Protein AF-A0A7W2AB95-F1 (afdb_monomer_lite)

InterPro domains:
  IPR032066 DNA-packaging protein gp3 [PF16677] (5-102)

pLDDT: mean 87.73, std 13.17, range [38.91, 98.69]

Sequence (133 aa):
MANIGRPRVFQNPGELESGLNDYLQHCEDSGEPKTITGLCLFLGLSSRAALDDYAGRDGFGDAVARCKLAVEHGYELRLHGDGASSGAVFALKNFGWSDRRELDHQSSDGSHRPPAAQVVVTEADIQSILDRL

Secondary structure (DSSP, 8-state):
-----S--S-SSHHHHHHHHHHHHHHHHHH-PPP-HHHHHHHTT-SSHHHHHHHHTSTTTHHHHHHHHHHHHHHHHHHHTSTT-HHHHHHHHHHTT-----------TT-TTSPP-------HHHHHHHHTT-

Organism: NCBI:txid2756129

Structure (mmCIF, N/CA/C/O backbone):
data_AF-A0A7W2AB95-F1
#
_entry.id   AF-A0A7W2AB95-F1
#
loop_
_atom_site.group_PDB
_atom_site.id
_atom_site.type_symbol
_atom_site.label_atom_id
_atom_site.label_alt_id
_atom_site.label_comp_id
_atom_site.label_asym_id
_atom_site.label_entity_id
_atom_site.label_seq_id
_atom_site.pdbx_PDB_ins_code
_atom_site.Cartn_x
_atom_site.Cartn_y
_atom_site.Cartn_z
_atom_site.occupancy
_atom_site.B_iso_or_equiv
_atom_site.auth_seq_id
_atom_site.auth_comp_id
_atom_site.auth_asym_id
_atom_site.auth_atom_id
_atom_site.pdbx_PDB_model_num
ATOM 1 N N . MET A 1 1 ? -9.801 -25.945 25.494 1.00 38.91 1 MET A N 1
ATOM 2 C CA . MET A 1 1 ? -9.885 -24.476 25.643 1.00 38.91 1 MET A CA 1
ATOM 3 C C . MET A 1 1 ? -9.632 -23.872 24.274 1.00 38.91 1 MET A C 1
ATOM 5 O O . MET A 1 1 ? -8.584 -24.144 23.707 1.00 38.91 1 MET A O 1
ATOM 9 N N . ALA A 1 2 ? -10.606 -23.171 23.692 1.00 45.50 2 ALA A N 1
ATOM 10 C CA . ALA A 1 2 ? -10.393 -22.489 22.419 1.00 45.50 2 ALA A CA 1
ATOM 11 C C . ALA A 1 2 ? -9.475 -21.287 22.673 1.00 45.50 2 ALA A C 1
ATOM 13 O O . ALA A 1 2 ? -9.817 -20.427 23.482 1.00 45.50 2 ALA A O 1
ATOM 14 N N . ASN A 1 3 ? -8.313 -21.238 22.018 1.00 42.62 3 ASN A N 1
ATOM 15 C CA . ASN A 1 3 ? -7.517 -20.016 21.953 1.00 42.62 3 ASN A CA 1
ATOM 16 C C . ASN A 1 3 ? -8.319 -19.008 21.132 1.00 42.62 3 ASN A C 1
ATOM 18 O O . ASN A 1 3 ? -8.270 -19.008 19.903 1.00 42.62 3 ASN A O 1
ATOM 22 N N . ILE A 1 4 ? -9.117 -18.192 21.816 1.00 54.56 4 ILE A N 1
ATOM 23 C CA . ILE A 1 4 ? -9.813 -17.068 21.204 1.00 54.56 4 ILE A CA 1
ATOM 24 C C . ILE A 1 4 ? -8.716 -16.049 20.894 1.00 54.56 4 ILE A C 1
ATOM 26 O O . ILE A 1 4 ? -8.279 -15.301 21.765 1.00 54.56 4 ILE A O 1
ATOM 30 N N . GLY A 1 5 ? -8.192 -16.111 19.667 1.00 61.75 5 GLY A N 1
ATOM 31 C CA . GLY A 1 5 ? -7.257 -15.117 19.149 1.00 61.75 5 GLY A CA 1
ATOM 32 C C . GLY A 1 5 ? -7.851 -13.708 19.225 1.00 61.75 5 GLY A C 1
ATOM 33 O O . GLY A 1 5 ? -9.054 -13.547 19.449 1.00 61.75 5 GLY A O 1
ATOM 34 N N . ARG A 1 6 ? -7.003 -12.683 19.042 1.00 63.41 6 ARG A N 1
ATOM 35 C CA . ARG A 1 6 ? -7.416 -11.269 19.069 1.00 63.41 6 ARG A CA 1
ATOM 36 C C . ARG A 1 6 ? -8.726 -11.092 18.279 1.00 63.41 6 ARG A C 1
ATOM 38 O O . ARG A 1 6 ? -8.776 -11.523 17.121 1.00 63.41 6 ARG A O 1
ATOM 45 N N . PRO A 1 7 ? -9.765 -10.478 18.876 1.00 70.94 7 PRO A N 1
ATOM 46 C CA . PRO A 1 7 ? -11.008 -10.193 18.177 1.00 70.94 7 PRO A CA 1
ATOM 47 C C . PRO A 1 7 ? -10.741 -9.464 16.862 1.00 70.94 7 PRO A C 1
ATOM 49 O O . PRO A 1 7 ? -9.841 -8.628 16.763 1.00 70.94 7 PRO A O 1
ATOM 52 N N . ARG A 1 8 ? -11.507 -9.833 15.839 1.00 80.12 8 ARG A N 1
ATOM 53 C CA . ARG A 1 8 ? -11.329 -9.321 14.482 1.00 80.12 8 ARG A CA 1
ATOM 54 C C . ARG A 1 8 ? -11.761 -7.866 14.418 1.00 80.12 8 ARG A C 1
ATOM 56 O O . ARG A 1 8 ? -12.762 -7.505 15.027 1.00 80.12 8 ARG A O 1
ATOM 63 N N . VAL A 1 9 ? -11.002 -7.076 13.667 1.00 88.31 9 VAL A N 1
ATOM 64 C CA . VAL A 1 9 ? -11.281 -5.649 13.491 1.00 88.31 9 VAL A CA 1
ATOM 65 C C . VAL A 1 9 ? -12.445 -5.447 12.520 1.00 88.31 9 VAL A C 1
ATOM 67 O O . VAL A 1 9 ? -13.363 -4.709 12.848 1.00 88.31 9 VAL A O 1
ATOM 70 N N . PHE A 1 10 ? -12.449 -6.159 11.386 1.00 94.62 10 PHE A N 1
ATOM 71 C CA . PHE A 1 10 ? -13.474 -6.029 10.344 1.00 94.62 10 PHE A CA 1
ATOM 72 C C . PHE A 1 10 ? -14.337 -7.290 10.254 1.00 94.62 10 PHE A C 1
ATOM 74 O O . PHE A 1 10 ? -13.814 -8.412 10.228 1.00 94.62 10 PHE A O 1
ATOM 81 N N . GLN A 1 11 ? -15.653 -7.108 10.194 1.00 93.81 11 GLN A N 1
ATOM 82 C CA . GLN A 1 11 ? -16.645 -8.179 10.076 1.00 93.81 11 GLN A CA 1
ATOM 83 C C . GLN A 1 11 ? -17.032 -8.461 8.626 1.00 93.81 11 GLN A C 1
ATOM 85 O O . GLN A 1 11 ? -17.372 -9.595 8.293 1.00 93.81 11 GLN A O 1
ATOM 90 N N . ASN A 1 12 ? -16.963 -7.452 7.757 1.00 95.88 12 ASN A N 1
ATOM 91 C CA . ASN A 1 12 ? -17.296 -7.572 6.340 1.00 95.88 12 ASN A CA 1
ATOM 92 C C . ASN A 1 12 ? -16.356 -6.716 5.460 1.00 95.88 12 ASN A C 1
ATOM 94 O O . ASN A 1 12 ? -15.687 -5.820 5.981 1.00 95.88 12 ASN A O 1
ATOM 98 N N . PRO A 1 13 ? -16.294 -6.977 4.140 1.00 96.81 13 PRO A N 1
ATOM 99 C CA . PRO A 1 13 ? -15.422 -6.238 3.223 1.00 96.81 13 PRO A CA 1
ATOM 100 C C . PRO A 1 13 ? -15.713 -4.733 3.177 1.00 96.81 13 PRO A C 1
ATOM 102 O O . PRO A 1 13 ? -14.785 -3.936 3.077 1.00 96.81 13 PRO A O 1
ATOM 105 N N . GLY A 1 14 ? -16.983 -4.340 3.325 1.00 97.12 14 GLY A N 1
ATOM 106 C CA . GLY A 1 14 ? -17.398 -2.938 3.326 1.00 97.12 14 GLY A CA 1
ATOM 107 C C . GLY A 1 14 ? -16.799 -2.138 4.484 1.00 97.12 14 GLY A C 1
ATOM 108 O O . GLY A 1 14 ? -16.408 -0.994 4.293 1.00 97.12 14 GLY A O 1
ATOM 109 N N . GLU A 1 15 ? -16.645 -2.737 5.667 1.00 97.38 15 GLU A N 1
ATOM 110 C CA . GLU A 1 15 ? -15.964 -2.078 6.791 1.00 97.38 15 GLU A CA 1
ATOM 111 C C . GLU A 1 15 ? -14.475 -1.834 6.507 1.00 97.38 15 GLU A C 1
ATOM 113 O O . GLU A 1 15 ? -13.949 -0.778 6.856 1.00 97.38 15 GLU A O 1
ATOM 118 N N . LEU A 1 16 ? -13.799 -2.786 5.852 1.00 97.62 16 LEU A N 1
ATOM 119 C CA . LEU A 1 16 ? -12.399 -2.620 5.453 1.00 97.62 16 LEU A CA 1
ATOM 120 C C . LEU A 1 16 ? -12.253 -1.519 4.392 1.00 97.62 16 LEU A C 1
ATOM 122 O O . LEU A 1 16 ? -11.327 -0.715 4.467 1.00 97.62 16 LEU A O 1
ATOM 126 N N . GLU A 1 17 ? -13.171 -1.459 3.428 1.00 97.75 17 GLU A N 1
ATOM 127 C CA . GLU A 1 17 ? -13.188 -0.417 2.396 1.00 97.75 17 GLU A CA 1
ATOM 128 C C . GLU A 1 17 ? -13.483 0.972 2.958 1.00 97.75 17 GLU A C 1
ATOM 130 O O . GLU A 1 17 ? -12.818 1.932 2.578 1.00 97.75 17 GLU A O 1
ATOM 135 N N . SER A 1 18 ? -14.423 1.089 3.898 1.00 98.19 18 SER A N 1
ATOM 136 C CA . SER A 1 18 ? -14.654 2.346 4.613 1.00 98.19 18 SER A CA 1
ATOM 137 C C . SER A 1 18 ? -13.395 2.793 5.355 1.00 98.19 18 SER A C 1
ATOM 139 O O . SER A 1 18 ? -12.979 3.936 5.206 1.00 98.19 18 SER A O 1
ATOM 141 N N . GLY A 1 19 ? -12.719 1.877 6.058 1.00 98.25 19 GLY A N 1
ATOM 142 C CA . GLY A 1 19 ? -11.454 2.187 6.728 1.00 98.25 19 GLY A CA 1
ATOM 143 C C . GLY A 1 19 ? -10.333 2.597 5.764 1.00 98.25 19 GLY A C 1
ATOM 144 O O . GLY A 1 19 ? -9.519 3.458 6.098 1.00 98.25 19 GLY A O 1
ATOM 145 N N . LEU A 1 20 ? -10.287 2.015 4.559 1.00 98.50 20 LEU A N 1
ATOM 146 C CA . LEU A 1 20 ? -9.384 2.465 3.499 1.00 98.50 20 LEU A CA 1
ATOM 147 C C . LEU A 1 20 ? -9.699 3.908 3.089 1.00 98.50 20 LEU A C 1
ATOM 149 O O . LEU A 1 20 ? -8.782 4.719 3.020 1.00 98.50 20 LEU A O 1
ATOM 153 N N . ASN A 1 21 ? -10.967 4.234 2.835 1.00 98.56 21 ASN A N 1
ATOM 154 C CA . ASN A 1 21 ? -11.371 5.584 2.435 1.00 98.56 21 ASN A CA 1
ATOM 155 C C . ASN A 1 21 ? -11.025 6.622 3.511 1.00 98.56 21 ASN A C 1
ATOM 157 O O . ASN A 1 21 ? -10.459 7.664 3.186 1.00 98.56 21 ASN A O 1
ATOM 161 N N . ASP A 1 22 ? -11.270 6.300 4.783 1.00 98.69 22 ASP A N 1
ATOM 162 C CA . ASP A 1 22 ? -10.909 7.156 5.916 1.00 98.69 22 ASP A CA 1
ATOM 163 C C . ASP A 1 22 ? -9.390 7.401 5.978 1.00 98.69 22 ASP A C 1
ATOM 165 O O . ASP A 1 22 ? -8.943 8.532 6.180 1.00 98.69 22 ASP A O 1
ATOM 169 N N . TYR A 1 23 ? -8.578 6.362 5.747 1.00 98.69 23 TYR A N 1
ATOM 170 C CA . TYR A 1 23 ? -7.120 6.496 5.682 1.00 98.69 23 TYR A CA 1
ATOM 171 C C . TYR A 1 23 ? -6.666 7.364 4.502 1.00 98.69 23 TYR A C 1
ATOM 173 O O . TYR A 1 23 ? -5.765 8.191 4.647 1.00 98.69 23 TYR A O 1
ATOM 181 N N . LEU A 1 24 ? -7.271 7.185 3.325 1.00 98.44 24 LEU A N 1
ATOM 182 C CA . LEU A 1 24 ? -6.929 7.971 2.141 1.00 98.44 24 LEU A CA 1
ATOM 183 C C . LEU A 1 24 ? -7.246 9.451 2.352 1.00 98.44 24 LEU A C 1
ATOM 185 O O . LEU A 1 24 ? -6.378 10.279 2.073 1.00 98.44 24 LEU A O 1
ATOM 189 N N . GLN A 1 25 ? -8.419 9.760 2.912 1.00 98.56 25 GLN A N 1
ATOM 190 C CA . GLN A 1 25 ? -8.791 11.124 3.279 1.00 98.56 25 GLN A CA 1
ATOM 191 C C . GLN A 1 25 ? -7.806 11.703 4.300 1.00 98.56 25 GLN A C 1
ATOM 193 O O . GLN A 1 25 ? -7.305 12.808 4.121 1.00 98.56 25 GLN A O 1
ATOM 198 N N . HIS A 1 26 ? -7.437 10.929 5.325 1.00 98.38 26 HIS A N 1
ATOM 199 C CA . HIS A 1 26 ? -6.446 11.356 6.310 1.00 98.38 26 HIS A CA 1
ATOM 200 C C . HIS A 1 26 ? -5.087 11.703 5.678 1.00 98.38 26 HIS A C 1
ATOM 202 O O . HIS A 1 26 ? -4.488 12.722 6.023 1.00 98.38 26 HIS A O 1
ATOM 208 N N . CYS A 1 27 ? -4.588 10.886 4.745 1.00 98.19 27 CYS A N 1
ATOM 209 C CA . CYS A 1 27 ? -3.358 11.184 4.007 1.00 98.19 27 CYS A CA 1
ATOM 210 C C . CYS A 1 27 ? -3.481 12.435 3.126 1.00 98.19 27 CYS A C 1
ATOM 212 O O . CYS A 1 27 ? -2.509 13.170 2.980 1.00 98.19 27 CYS A O 1
ATOM 214 N N . GLU A 1 28 ? -4.643 12.674 2.517 1.00 97.19 28 GLU A N 1
ATOM 215 C CA . GLU A 1 28 ? -4.890 13.889 1.732 1.00 97.19 28 GLU A CA 1
ATOM 216 C C . GLU A 1 28 ? -4.894 15.140 2.612 1.00 97.19 28 GLU A C 1
ATOM 218 O O . GLU A 1 28 ? -4.204 16.106 2.294 1.00 97.19 28 GLU A O 1
ATOM 223 N N . ASP A 1 29 ? -5.581 15.088 3.752 1.00 98.19 29 ASP A N 1
ATOM 224 C CA . ASP A 1 29 ? -5.701 16.214 4.681 1.00 98.19 29 ASP A CA 1
ATOM 225 C C . ASP A 1 29 ? -4.364 16.555 5.360 1.00 98.19 29 ASP A C 1
ATOM 227 O O . ASP A 1 29 ? -4.045 17.723 5.586 1.00 98.19 29 ASP A O 1
ATOM 231 N N . SER A 1 30 ? -3.570 15.535 5.699 1.00 97.44 30 SER A N 1
ATOM 232 C CA . SER A 1 30 ? -2.278 15.695 6.385 1.00 97.44 30 SER A CA 1
ATOM 233 C C . SER A 1 30 ? -1.098 15.934 5.439 1.00 97.44 30 SER A C 1
ATOM 235 O O . SER A 1 30 ? -0.048 16.411 5.872 1.00 97.44 30 SER A O 1
ATOM 237 N N . GLY A 1 31 ? -1.237 15.575 4.160 1.00 95.69 31 GLY A N 1
ATOM 238 C CA . GLY A 1 31 ? -0.125 15.495 3.214 1.00 95.69 31 GLY A CA 1
ATOM 239 C C . GLY A 1 31 ? 0.815 14.306 3.457 1.00 95.69 31 GLY A C 1
ATOM 240 O O . GLY A 1 31 ? 1.886 14.237 2.846 1.00 95.69 31 GLY A O 1
ATOM 241 N N . GLU A 1 32 ? 0.455 13.367 4.339 1.00 95.12 32 GLU A N 1
ATOM 242 C CA . GLU A 1 32 ? 1.263 12.177 4.582 1.00 95.12 32 GLU A CA 1
ATOM 243 C C . GLU A 1 32 ? 1.271 11.225 3.372 1.00 95.12 32 GLU A C 1
ATOM 245 O O . GLU A 1 32 ? 0.259 11.030 2.689 1.00 95.12 32 GLU A O 1
ATOM 250 N N . PRO A 1 33 ? 2.412 10.570 3.087 1.00 94.06 33 PRO A N 1
ATOM 251 C CA . PRO A 1 33 ? 2.477 9.580 2.028 1.00 94.06 33 PRO A CA 1
ATOM 252 C C . PRO A 1 33 ? 1.663 8.332 2.387 1.00 94.06 33 PRO A C 1
ATOM 254 O O . PRO A 1 33 ? 1.758 7.781 3.484 1.00 94.06 33 PRO A O 1
ATOM 257 N N . LYS A 1 34 ? 0.935 7.821 1.396 1.00 96.88 34 LYS A N 1
ATOM 258 C CA . LYS A 1 34 ? 0.200 6.557 1.486 1.00 96.88 34 LYS A CA 1
ATOM 259 C C . LYS A 1 34 ? 1.204 5.404 1.590 1.00 96.88 34 LYS A C 1
ATOM 261 O O . LYS A 1 34 ? 2.039 5.231 0.704 1.00 96.88 34 LYS A O 1
ATOM 266 N N . THR A 1 35 ? 1.150 4.617 2.664 1.00 97.19 35 THR A N 1
ATOM 267 C CA . THR A 1 35 ? 2.030 3.451 2.873 1.00 97.19 35 THR A CA 1
ATOM 268 C C . THR A 1 35 ? 1.243 2.274 3.447 1.00 97.19 35 THR A C 1
ATOM 270 O O . THR A 1 35 ? 0.284 2.471 4.188 1.00 97.19 35 THR A O 1
ATOM 273 N N . ILE A 1 36 ? 1.657 1.030 3.167 1.00 97.62 36 ILE A N 1
ATOM 274 C CA . ILE A 1 36 ? 0.957 -0.158 3.699 1.00 97.62 36 ILE A CA 1
ATOM 275 C C . ILE A 1 36 ? 1.021 -0.182 5.223 1.00 97.62 36 ILE A C 1
ATOM 277 O O . ILE A 1 36 ? 0.041 -0.519 5.879 1.00 97.62 36 ILE A O 1
ATOM 281 N N . THR A 1 37 ? 2.173 0.168 5.797 1.00 97.69 37 THR A N 1
ATOM 282 C CA . THR A 1 37 ? 2.333 0.209 7.252 1.00 97.69 37 THR A CA 1
ATOM 283 C C . THR A 1 37 ? 1.452 1.295 7.865 1.00 97.69 37 THR A C 1
ATOM 285 O O . THR A 1 37 ? 0.789 1.015 8.856 1.00 97.69 37 THR A O 1
ATOM 288 N N . GLY A 1 38 ? 1.390 2.486 7.256 1.00 98.12 38 GLY A N 1
ATOM 289 C CA . GLY A 1 38 ? 0.494 3.563 7.683 1.00 98.12 38 GLY A CA 1
ATOM 290 C C . GLY A 1 38 ? -0.971 3.131 7.664 1.00 98.12 38 GLY A C 1
ATOM 291 O O . GLY A 1 38 ? -1.644 3.248 8.683 1.00 98.12 38 GLY A O 1
ATOM 292 N N . LEU A 1 39 ? -1.422 2.515 6.565 1.00 98.44 39 LEU A N 1
ATOM 293 C CA . LEU A 1 39 ? -2.765 1.942 6.465 1.00 98.44 39 LEU A CA 1
ATOM 294 C C . LEU A 1 39 ? -3.020 0.907 7.570 1.00 98.44 39 LEU A C 1
ATOM 296 O O . LEU A 1 39 ? -4.019 0.987 8.273 1.00 98.44 39 LEU A O 1
ATOM 300 N N . CYS A 1 40 ? -2.113 -0.055 7.769 1.00 98.12 40 CYS A N 1
ATOM 301 C CA . CYS A 1 40 ? -2.284 -1.086 8.797 1.00 98.12 40 CYS A CA 1
ATOM 302 C C . CYS A 1 40 ? -2.412 -0.480 10.201 1.00 98.12 40 CYS A C 1
ATOM 304 O O . CYS A 1 40 ? -3.272 -0.908 10.968 1.00 98.12 40 CYS A O 1
ATOM 306 N N . LEU A 1 41 ? -1.580 0.512 10.529 1.00 98.00 41 LEU A N 1
ATOM 307 C CA . LEU A 1 41 ? -1.626 1.202 11.818 1.00 98.00 41 LEU A CA 1
ATOM 308 C C . LEU A 1 41 ? -2.929 1.986 11.990 1.00 98.00 41 LEU A C 1
ATOM 310 O O . LEU A 1 41 ? -3.556 1.877 13.042 1.00 98.00 41 LEU A O 1
ATOM 314 N N . PHE A 1 42 ? -3.364 2.709 10.954 1.00 98.06 42 PHE A N 1
ATOM 315 C CA . PHE A 1 42 ? -4.621 3.458 10.951 1.00 98.0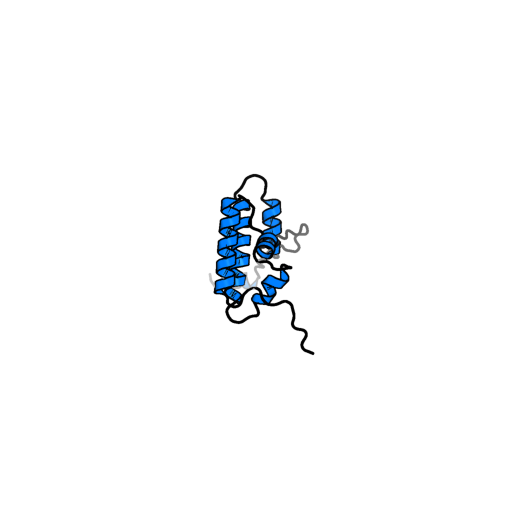6 42 PHE A CA 1
ATOM 316 C C . PHE A 1 42 ? -5.830 2.540 11.176 1.00 98.06 42 PHE A C 1
ATOM 318 O O . PHE A 1 42 ? -6.696 2.822 11.998 1.00 98.06 42 PHE A O 1
ATOM 325 N N . LEU A 1 43 ? -5.833 1.377 10.521 1.00 96.88 43 LEU A N 1
ATOM 326 C CA . LEU A 1 43 ? -6.846 0.334 10.676 1.00 96.88 43 LEU A CA 1
ATOM 327 C C . LEU A 1 43 ? -6.744 -0.444 12.008 1.00 96.88 43 LEU A C 1
ATOM 329 O O . LEU A 1 43 ? -7.527 -1.362 12.242 1.00 96.88 43 LEU A O 1
ATOM 333 N N . GLY A 1 44 ? -5.768 -0.156 12.876 1.00 96.12 44 GLY A N 1
ATOM 334 C CA . GLY A 1 44 ? -5.571 -0.863 14.151 1.00 96.12 44 GLY A CA 1
ATOM 335 C C . GLY A 1 44 ? -5.018 -2.294 14.022 1.00 96.12 44 GLY A C 1
ATOM 336 O O . GLY A 1 44 ? -5.079 -3.093 14.973 1.00 96.12 44 GLY A O 1
ATOM 337 N N . LEU A 1 45 ? -4.469 -2.641 12.857 1.00 95.69 45 LEU A N 1
ATOM 338 C CA . LEU A 1 45 ? -3.787 -3.905 12.591 1.00 95.69 45 LEU A CA 1
ATOM 339 C C . LEU A 1 45 ? -2.357 -3.872 13.150 1.00 95.69 45 LEU A C 1
ATOM 341 O O . LEU A 1 45 ? -1.713 -2.832 13.234 1.00 95.69 45 LEU A O 1
ATOM 345 N N . SER A 1 46 ? -1.840 -5.037 13.545 1.00 94.00 46 SER A N 1
ATOM 346 C CA . SER A 1 46 ? -0.519 -5.155 14.183 1.00 94.00 46 SER A CA 1
ATOM 347 C C . SER A 1 46 ? 0.617 -5.501 13.215 1.00 94.00 46 SER A C 1
ATOM 349 O O . SER A 1 46 ? 1.776 -5.537 13.621 1.00 94.00 46 SER A O 1
ATOM 351 N N . SER A 1 47 ? 0.311 -5.823 11.957 1.00 95.62 47 SER A N 1
ATOM 352 C CA . SER A 1 47 ? 1.302 -6.182 10.939 1.00 95.62 47 SER A CA 1
ATOM 353 C C . SER A 1 47 ? 0.700 -6.102 9.534 1.00 95.62 47 SER A C 1
ATOM 355 O O . SER A 1 47 ? -0.518 -6.108 9.374 1.00 95.62 47 SER A O 1
ATOM 357 N N . ARG A 1 48 ? 1.559 -6.100 8.507 1.00 95.56 48 ARG A N 1
ATOM 358 C CA . ARG A 1 48 ? 1.131 -6.228 7.100 1.00 95.56 48 ARG A CA 1
ATOM 359 C C . ARG A 1 48 ? 0.476 -7.584 6.823 1.00 95.56 48 ARG A C 1
ATOM 361 O O . ARG A 1 48 ? -0.531 -7.643 6.133 1.00 95.56 48 ARG A O 1
ATOM 368 N N . ALA A 1 49 ? 0.993 -8.645 7.447 1.00 95.94 49 ALA A N 1
ATOM 369 C CA . ALA A 1 49 ? 0.413 -9.983 7.356 1.00 95.94 49 ALA A CA 1
ATOM 370 C C . ALA A 1 49 ? -1.031 -10.022 7.883 1.00 95.94 49 ALA A C 1
ATOM 372 O O . ALA A 1 49 ? -1.869 -10.698 7.307 1.00 95.94 49 ALA A O 1
ATOM 373 N N . ALA A 1 50 ? -1.359 -9.229 8.912 1.00 95.06 50 ALA A N 1
ATOM 374 C CA . ALA A 1 50 ? -2.728 -9.152 9.419 1.00 95.06 50 ALA A CA 1
ATOM 375 C C . ALA A 1 50 ? -3.721 -8.572 8.393 1.00 95.06 50 ALA A C 1
ATOM 377 O O . ALA A 1 50 ? -4.905 -8.885 8.475 1.00 95.06 50 ALA A O 1
ATOM 378 N N . LEU A 1 51 ? -3.265 -7.743 7.444 1.00 96.50 51 LEU A N 1
ATOM 379 C CA . LEU A 1 51 ? -4.073 -7.310 6.298 1.00 96.50 51 LEU A CA 1
ATOM 380 C C . LEU A 1 51 ? -4.203 -8.445 5.268 1.00 96.50 51 LEU A C 1
ATOM 382 O O . LEU A 1 51 ? -5.301 -8.709 4.784 1.00 96.50 51 LEU A O 1
ATOM 386 N N . ASP A 1 52 ? -3.107 -9.150 4.979 1.00 95.94 52 ASP A N 1
ATOM 387 C CA . ASP A 1 52 ? -3.086 -10.288 4.047 1.00 95.94 52 ASP A CA 1
ATOM 388 C C . ASP A 1 52 ? -3.996 -11.442 4.500 1.00 95.94 52 ASP A C 1
ATOM 390 O O . ASP A 1 52 ? -4.673 -12.057 3.677 1.00 95.94 52 ASP A O 1
ATOM 394 N N . ASP A 1 53 ? -4.096 -11.681 5.809 1.00 95.44 53 ASP A N 1
ATOM 395 C CA . ASP A 1 53 ? -4.962 -12.701 6.412 1.00 95.44 53 ASP A CA 1
ATOM 396 C C . ASP A 1 53 ? -6.460 -12.481 6.127 1.00 95.44 53 ASP A C 1
ATOM 398 O O . ASP A 1 53 ? -7.266 -13.412 6.261 1.00 95.44 53 ASP A O 1
ATOM 402 N N . TYR A 1 54 ? -6.869 -11.260 5.752 1.00 95.69 54 TYR A N 1
ATOM 403 C CA . TYR A 1 54 ? -8.232 -11.010 5.287 1.00 95.69 54 TYR A CA 1
ATOM 404 C C . TYR A 1 54 ? -8.446 -11.505 3.856 1.00 95.69 54 TYR A C 1
ATOM 406 O O . TYR A 1 54 ? -9.540 -11.966 3.562 1.00 95.69 54 TYR A O 1
ATOM 414 N N . ALA A 1 55 ? -7.433 -11.505 2.984 1.00 94.81 55 ALA A N 1
ATOM 415 C CA . ALA A 1 55 ? -7.605 -11.869 1.574 1.00 94.81 55 ALA A CA 1
ATOM 416 C C . ALA A 1 55 ? -8.056 -13.327 1.379 1.00 94.81 55 ALA A C 1
ATOM 418 O O . ALA A 1 55 ? -8.770 -13.630 0.429 1.00 94.81 55 ALA A O 1
ATOM 419 N N . GLY A 1 56 ? -7.683 -14.225 2.297 1.00 91.12 56 GLY A N 1
ATOM 420 C CA . GLY A 1 56 ? -8.114 -15.628 2.290 1.00 91.12 56 GLY A CA 1
ATOM 421 C C . GLY A 1 56 ? -9.555 -15.858 2.760 1.00 91.12 56 GLY A C 1
ATOM 422 O O . GLY A 1 56 ? -9.954 -17.005 2.954 1.00 91.12 56 GLY A O 1
ATOM 423 N N . ARG A 1 57 ? -10.326 -14.795 3.011 1.00 91.56 57 ARG A N 1
ATOM 424 C CA . ARG A 1 57 ? -11.688 -14.870 3.545 1.00 91.56 57 ARG A CA 1
ATOM 425 C C . ARG A 1 57 ? -12.704 -14.487 2.495 1.00 91.56 57 ARG A C 1
ATOM 427 O O . ARG A 1 57 ? -12.449 -13.648 1.634 1.00 91.56 57 ARG A O 1
ATOM 434 N N . ASP A 1 58 ? -13.880 -15.080 2.631 1.00 90.81 58 ASP A N 1
ATOM 435 C CA . ASP A 1 58 ? -14.958 -14.887 1.677 1.00 90.81 58 ASP A CA 1
ATOM 436 C C . ASP A 1 58 ? -15.348 -13.404 1.566 1.00 90.81 58 ASP A C 1
ATOM 438 O O . ASP A 1 58 ? -15.532 -12.714 2.571 1.00 90.81 58 ASP A O 1
ATOM 442 N N . GLY A 1 59 ? -15.378 -12.902 0.332 1.00 90.62 59 GLY A N 1
ATOM 443 C CA . GLY A 1 59 ? -15.641 -11.500 -0.002 1.00 90.62 59 GLY A CA 1
ATOM 444 C C . GLY A 1 59 ? -14.506 -10.494 0.256 1.00 90.62 59 GLY A C 1
ATOM 445 O O . GLY A 1 59 ? -14.589 -9.374 -0.238 1.00 90.62 59 GLY A O 1
ATOM 446 N N . PHE A 1 60 ? -13.440 -10.836 0.988 1.00 97.31 60 PHE A N 1
ATOM 447 C CA . PHE A 1 60 ? -12.394 -9.865 1.364 1.00 97.31 60 PHE A CA 1
ATOM 448 C C . PHE A 1 60 ? -11.244 -9.738 0.357 1.00 97.31 60 PHE A C 1
ATOM 450 O O . PHE A 1 60 ? -10.503 -8.756 0.423 1.00 97.31 60 PHE A O 1
ATOM 457 N N . GLY A 1 61 ? -11.075 -10.698 -0.559 1.00 97.69 61 GLY A N 1
ATOM 458 C CA . GLY A 1 61 ? -9.973 -10.705 -1.531 1.00 97.69 61 GLY A CA 1
ATOM 459 C C . GLY A 1 61 ? -9.846 -9.385 -2.298 1.00 97.69 61 GLY A C 1
ATOM 460 O O . GLY A 1 61 ? -8.785 -8.759 -2.288 1.00 97.69 61 GLY A O 1
ATOM 461 N N . ASP A 1 62 ? -10.956 -8.910 -2.864 1.00 97.44 62 ASP A N 1
ATOM 462 C CA . ASP A 1 62 ? -10.993 -7.662 -3.630 1.00 97.44 62 ASP A CA 1
ATOM 463 C C . ASP A 1 62 ? -10.762 -6.422 -2.758 1.00 97.44 62 ASP A C 1
ATOM 465 O O . ASP A 1 62 ? -10.097 -5.478 -3.186 1.00 97.44 62 ASP A O 1
ATOM 469 N N . ALA A 1 63 ? -11.273 -6.419 -1.524 1.00 97.62 63 ALA A N 1
ATOM 470 C CA . ALA A 1 63 ? -11.080 -5.309 -0.593 1.00 97.62 63 ALA A CA 1
ATOM 471 C C . ALA A 1 63 ? -9.601 -5.170 -0.195 1.00 97.62 63 ALA A C 1
ATOM 473 O O . ALA A 1 63 ? -9.044 -4.074 -0.230 1.00 97.62 63 ALA A O 1
ATOM 474 N N . VAL A 1 64 ? -8.923 -6.285 0.100 1.00 98.12 64 VAL A N 1
ATOM 475 C CA . VAL A 1 64 ? -7.478 -6.278 0.382 1.00 98.12 64 VAL A CA 1
ATOM 476 C C . VAL A 1 64 ? -6.671 -5.875 -0.854 1.00 98.12 64 VAL A C 1
ATOM 478 O O . VAL A 1 64 ? -5.702 -5.121 -0.729 1.00 98.12 64 VAL A O 1
ATOM 481 N N . ALA A 1 65 ? -7.068 -6.324 -2.048 1.00 97.75 65 ALA A N 1
ATOM 482 C CA . ALA A 1 65 ? -6.432 -5.905 -3.296 1.00 97.75 65 ALA A CA 1
ATOM 483 C C . ALA A 1 65 ? -6.555 -4.386 -3.513 1.00 97.75 65 ALA A C 1
ATOM 485 O O . ALA A 1 65 ? -5.553 -3.735 -3.804 1.00 97.75 65 ALA A O 1
ATOM 486 N N . ARG A 1 66 ? -7.739 -3.800 -3.274 1.00 97.94 66 ARG A N 1
ATOM 487 C CA . ARG A 1 66 ? -7.955 -2.342 -3.316 1.00 97.94 66 ARG A CA 1
ATOM 488 C C . ARG A 1 66 ? -7.065 -1.587 -2.330 1.00 97.94 66 ARG A C 1
ATOM 490 O O . ARG A 1 66 ? -6.463 -0.587 -2.712 1.00 97.94 66 ARG A O 1
ATOM 497 N N . CYS A 1 67 ? -6.921 -2.083 -1.100 1.00 98.25 67 CYS A N 1
ATOM 498 C CA . CYS A 1 67 ? -6.021 -1.491 -0.107 1.00 98.25 67 CYS A CA 1
ATOM 499 C C . CYS A 1 67 ? -4.574 -1.403 -0.611 1.00 98.25 67 CYS A C 1
ATOM 501 O O . CYS A 1 67 ? -3.924 -0.367 -0.468 1.00 98.25 67 CYS A O 1
ATOM 503 N N . LYS A 1 68 ? -4.063 -2.486 -1.209 1.00 98.06 68 LYS A N 1
ATOM 504 C CA . LYS A 1 68 ? -2.693 -2.520 -1.743 1.00 98.06 68 LYS A CA 1
ATOM 505 C C . LYS A 1 68 ? -2.539 -1.615 -2.959 1.00 98.06 68 LYS A C 1
ATOM 507 O O . LYS A 1 68 ? -1.612 -0.809 -2.984 1.00 98.06 68 LYS A O 1
ATOM 512 N N . LEU A 1 69 ? -3.498 -1.672 -3.881 1.00 98.44 69 LEU A N 1
ATOM 513 C CA . LEU A 1 69 ? -3.512 -0.857 -5.091 1.00 98.44 69 LEU A CA 1
ATOM 514 C C . LEU A 1 69 ? -3.520 0.646 -4.777 1.00 98.44 69 LEU A C 1
ATOM 516 O O . LEU A 1 69 ? -2.816 1.416 -5.424 1.00 98.44 69 LEU A O 1
ATOM 520 N N . ALA A 1 70 ? -4.261 1.077 -3.754 1.00 98.25 70 ALA A N 1
ATOM 521 C CA . ALA A 1 70 ? -4.292 2.480 -3.344 1.00 98.25 70 ALA A CA 1
ATOM 522 C C . ALA A 1 70 ? -2.925 2.979 -2.834 1.00 98.25 70 ALA A C 1
ATOM 524 O O . ALA A 1 70 ? -2.549 4.132 -3.061 1.00 98.25 70 ALA A O 1
ATOM 525 N N . VAL A 1 71 ? -2.157 2.109 -2.170 1.00 98.12 71 VAL A N 1
ATOM 526 C CA . VAL A 1 71 ? -0.784 2.424 -1.763 1.00 98.12 71 VAL A CA 1
ATOM 527 C C . VAL A 1 71 ? 0.173 2.389 -2.954 1.00 98.12 71 VAL A C 1
ATOM 529 O O . VAL A 1 71 ? 1.015 3.280 -3.063 1.00 98.12 71 VAL A O 1
ATOM 532 N N . GLU A 1 72 ? 0.036 1.417 -3.859 1.00 97.69 72 GLU A N 1
ATOM 533 C CA . GLU A 1 72 ? 0.802 1.371 -5.112 1.00 97.69 72 GLU A CA 1
ATOM 534 C C . GLU A 1 72 ? 0.632 2.660 -5.916 1.00 97.69 72 GLU A C 1
ATOM 536 O O . GLU A 1 72 ? 1.631 3.282 -6.267 1.00 97.69 72 GLU A O 1
ATOM 541 N N . HIS A 1 73 ? -0.605 3.131 -6.091 1.00 97.12 73 HIS A N 1
ATOM 542 C CA . HIS A 1 73 ? -0.905 4.410 -6.735 1.00 97.12 73 HIS A CA 1
ATOM 543 C C . HIS A 1 73 ? -0.197 5.591 -6.045 1.00 97.12 73 HIS A C 1
ATOM 545 O O . HIS A 1 73 ? 0.345 6.477 -6.701 1.00 97.12 73 HIS A O 1
ATOM 551 N N . GLY A 1 74 ? -0.120 5.593 -4.710 1.00 95.12 74 GLY A N 1
ATOM 552 C CA . GLY A 1 74 ? 0.641 6.601 -3.968 1.00 95.12 74 GLY A CA 1
ATOM 553 C C . GLY A 1 74 ? 2.134 6.619 -4.318 1.00 95.12 74 GLY A C 1
ATOM 554 O O . GLY A 1 74 ? 2.727 7.694 -4.423 1.00 95.12 74 GLY A O 1
ATOM 555 N N . TYR A 1 75 ? 2.750 5.452 -4.522 1.00 95.62 75 TYR A N 1
ATOM 556 C CA . TYR A 1 75 ? 4.137 5.361 -4.988 1.00 95.62 75 TYR A CA 1
ATOM 557 C C . TYR A 1 75 ? 4.277 5.675 -6.480 1.00 95.62 75 TYR A C 1
ATOM 559 O O . TYR A 1 75 ? 5.256 6.311 -6.862 1.00 95.62 75 TYR A O 1
ATOM 567 N N . GLU A 1 76 ? 3.302 5.294 -7.302 1.00 94.62 76 GLU A N 1
ATOM 568 C CA . GLU A 1 76 ? 3.253 5.619 -8.728 1.00 94.62 76 GLU A CA 1
ATOM 569 C C . GLU A 1 76 ? 3.228 7.136 -8.954 1.00 94.62 76 GLU A C 1
ATOM 571 O O . GLU A 1 76 ? 4.063 7.660 -9.686 1.00 94.62 76 GLU A O 1
ATOM 576 N N . LEU A 1 77 ? 2.381 7.878 -8.233 1.00 93.00 77 LEU A N 1
ATOM 577 C CA . LEU A 1 77 ? 2.359 9.345 -8.286 1.00 93.00 77 LEU A CA 1
ATOM 578 C C . LEU A 1 77 ? 3.731 9.965 -7.980 1.00 93.00 77 LEU A C 1
ATOM 580 O O . LEU A 1 77 ? 4.126 10.953 -8.598 1.00 93.00 77 LEU A O 1
ATOM 584 N N . ARG A 1 78 ? 4.497 9.370 -7.056 1.00 91.69 78 ARG A N 1
ATOM 585 C CA . ARG A 1 78 ? 5.847 9.843 -6.710 1.00 91.69 78 ARG A CA 1
ATOM 586 C C . ARG A 1 78 ? 6.875 9.599 -7.814 1.00 91.69 78 ARG A C 1
ATOM 588 O O . ARG A 1 78 ? 7.919 10.246 -7.779 1.00 91.69 78 ARG A O 1
ATOM 595 N N . LEU A 1 79 ? 6.609 8.715 -8.780 1.00 91.31 79 LEU A N 1
ATOM 596 C CA . LEU A 1 79 ? 7.462 8.567 -9.965 1.00 91.31 79 LEU A CA 1
ATOM 597 C C . LEU A 1 79 ? 7.420 9.809 -10.859 1.00 91.31 79 LEU A C 1
ATOM 599 O O . LEU A 1 79 ? 8.418 10.109 -11.507 1.00 91.31 79 LEU A O 1
ATOM 603 N N . HIS A 1 80 ? 6.298 10.532 -10.874 1.00 87.25 80 HIS A N 1
ATOM 604 C CA . HIS A 1 80 ? 6.138 11.762 -11.650 1.00 87.25 80 HIS A CA 1
ATOM 605 C C . HIS A 1 80 ? 6.771 12.997 -10.986 1.00 87.25 80 HIS A C 1
ATOM 607 O O . HIS A 1 80 ? 6.852 14.044 -11.622 1.00 87.25 80 HIS A O 1
ATOM 613 N N . GLY A 1 81 ? 7.191 12.903 -9.718 1.00 81.44 81 GLY A N 1
ATOM 614 C CA . GLY A 1 81 ? 7.748 14.023 -8.956 1.00 81.44 81 GLY A CA 1
ATOM 615 C C . GLY A 1 81 ? 9.275 14.125 -9.019 1.00 81.44 81 GLY A C 1
ATOM 616 O O . GLY A 1 81 ? 9.982 13.131 -9.195 1.00 81.44 81 GLY A O 1
ATOM 617 N N . ASP A 1 82 ? 9.798 15.330 -8.788 1.00 73.44 82 ASP A N 1
ATOM 618 C CA . ASP A 1 82 ? 11.239 15.582 -8.759 1.00 73.44 82 ASP A CA 1
ATOM 619 C C . ASP A 1 82 ? 11.903 14.961 -7.511 1.00 73.44 82 ASP A C 1
ATOM 621 O O . ASP A 1 82 ? 11.547 15.249 -6.368 1.00 73.44 82 ASP A O 1
ATOM 625 N N . GLY A 1 83 ? 12.908 14.102 -7.720 1.00 66.56 83 GLY A N 1
ATOM 626 C CA . GLY A 1 83 ? 13.886 13.719 -6.688 1.00 66.56 83 GLY A CA 1
ATOM 627 C C . GLY A 1 83 ? 13.556 12.526 -5.776 1.00 66.56 83 GLY A C 1
ATOM 628 O O . GLY A 1 83 ? 14.393 12.177 -4.944 1.00 66.56 83 GLY A O 1
ATOM 629 N N . ALA A 1 84 ? 12.406 11.853 -5.922 1.00 67.62 84 ALA A N 1
ATOM 630 C CA . ALA A 1 84 ? 12.014 10.726 -5.051 1.00 67.62 84 ALA A CA 1
ATOM 631 C C . ALA A 1 84 ? 11.747 9.386 -5.770 1.00 67.62 84 ALA A C 1
ATOM 633 O O . ALA A 1 84 ? 11.215 8.450 -5.159 1.00 67.62 84 ALA A O 1
ATOM 634 N N . SER A 1 85 ? 12.137 9.263 -7.041 1.00 81.50 85 SER A N 1
ATOM 635 C CA . SER A 1 85 ? 11.820 8.102 -7.880 1.00 81.50 85 SER A CA 1
ATOM 636 C C . SER A 1 85 ? 12.472 6.801 -7.399 1.00 81.50 85 SER A C 1
ATOM 638 O O . SER A 1 85 ? 11.802 5.777 -7.372 1.00 81.50 85 SER A O 1
AT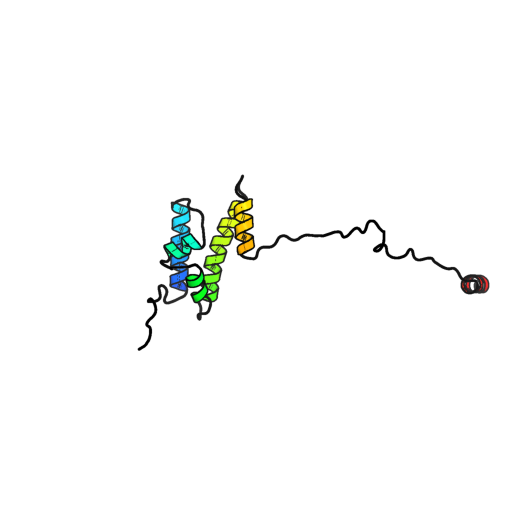OM 640 N N . SER A 1 86 ? 13.722 6.808 -6.919 1.00 90.50 86 SER A N 1
ATOM 641 C CA . SER A 1 86 ? 14.414 5.572 -6.499 1.00 90.50 86 SER A CA 1
ATOM 642 C C . SER A 1 86 ? 13.701 4.818 -5.369 1.00 90.50 86 SER A C 1
ATOM 644 O O . SER A 1 86 ? 13.599 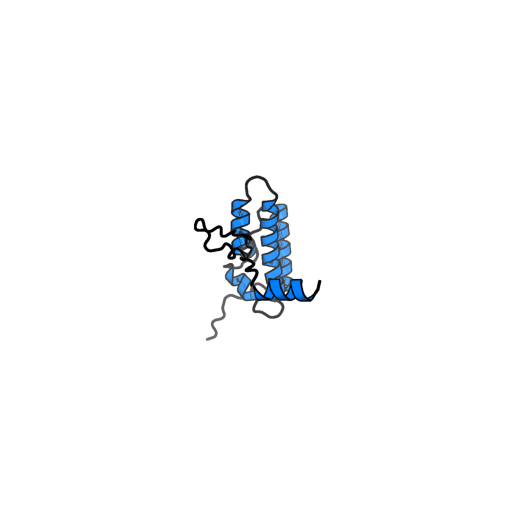3.592 -5.407 1.00 90.50 86 SER A O 1
ATOM 646 N N . GLY A 1 87 ? 13.182 5.540 -4.370 1.00 91.50 87 GLY A N 1
ATOM 647 C CA . GLY A 1 87 ? 12.431 4.938 -3.264 1.00 91.50 87 GLY A CA 1
ATOM 648 C C . GLY A 1 87 ? 11.067 4.405 -3.708 1.00 91.50 87 GLY A C 1
ATOM 649 O O . GLY A 1 87 ? 10.672 3.315 -3.299 1.00 91.50 87 GLY A O 1
ATOM 650 N N . ALA A 1 88 ? 10.379 5.137 -4.590 1.00 93.94 88 ALA A N 1
ATOM 651 C CA . ALA A 1 88 ? 9.120 4.698 -5.187 1.00 93.94 88 ALA A CA 1
ATOM 652 C C . ALA A 1 88 ? 9.307 3.454 -6.071 1.00 93.94 88 ALA A C 1
ATOM 654 O O . ALA A 1 88 ? 8.579 2.481 -5.908 1.00 93.94 88 ALA A O 1
ATOM 655 N N . VAL A 1 89 ? 10.341 3.425 -6.920 1.00 94.06 89 VAL A N 1
ATOM 656 C CA . VAL A 1 89 ? 10.705 2.255 -7.736 1.00 94.06 89 VAL A CA 1
ATOM 657 C C . VAL A 1 89 ? 11.020 1.048 -6.853 1.00 94.06 89 VAL A C 1
ATOM 659 O O . VAL A 1 89 ? 10.553 -0.055 -7.131 1.00 94.06 89 VAL A O 1
ATOM 662 N N . PHE A 1 90 ? 11.781 1.230 -5.768 1.00 93.88 90 PHE A N 1
ATOM 663 C CA . PHE A 1 90 ? 12.040 0.150 -4.812 1.00 93.88 90 PHE A CA 1
ATOM 664 C C . PHE A 1 90 ? 10.741 -0.388 -4.197 1.00 93.88 90 PHE A C 1
ATOM 666 O O . PHE A 1 90 ? 10.553 -1.603 -4.127 1.00 93.88 90 PHE A O 1
ATOM 673 N N . ALA A 1 91 ? 9.830 0.494 -3.777 1.00 94.25 91 ALA A N 1
ATOM 674 C CA . ALA A 1 91 ? 8.545 0.089 -3.219 1.00 94.25 91 ALA A CA 1
ATOM 675 C C . ALA A 1 91 ? 7.697 -0.677 -4.247 1.00 94.25 91 ALA A C 1
ATOM 677 O O . ALA A 1 91 ? 7.275 -1.793 -3.961 1.00 94.25 91 ALA A O 1
ATOM 678 N N . LEU A 1 92 ? 7.524 -0.144 -5.459 1.00 95.38 92 LEU A N 1
ATOM 679 C CA . LEU A 1 92 ? 6.747 -0.775 -6.535 1.00 95.38 92 LEU A CA 1
ATOM 680 C C . LEU A 1 92 ? 7.308 -2.150 -6.929 1.00 95.38 92 LEU A C 1
ATOM 682 O O . LEU A 1 92 ? 6.548 -3.094 -7.137 1.00 95.38 92 LEU A O 1
ATOM 686 N N . LYS A 1 93 ? 8.635 -2.328 -6.922 1.00 95.00 93 LYS A N 1
ATOM 687 C CA . LYS A 1 93 ? 9.253 -3.652 -7.108 1.00 95.00 93 LYS A CA 1
ATOM 688 C C . LYS A 1 93 ? 8.854 -4.654 -6.024 1.00 95.00 93 LYS A C 1
ATOM 690 O O . LYS A 1 93 ? 8.636 -5.822 -6.330 1.00 95.00 93 LYS A O 1
ATOM 695 N N . ASN A 1 94 ? 8.699 -4.214 -4.772 1.00 93.75 94 ASN A N 1
ATOM 696 C CA . ASN A 1 94 ? 8.171 -5.068 -3.698 1.00 93.75 94 ASN A CA 1
ATOM 697 C C . ASN A 1 94 ? 6.678 -5.401 -3.880 1.00 93.75 94 ASN A C 1
ATOM 699 O O . ASN A 1 94 ? 6.224 -6.414 -3.353 1.00 93.75 94 ASN A O 1
ATOM 703 N N . PHE A 1 95 ? 5.936 -4.594 -4.643 1.00 94.25 95 PHE A N 1
ATOM 704 C CA . PHE A 1 95 ? 4.574 -4.906 -5.092 1.00 94.25 95 PHE A CA 1
ATOM 705 C C . PHE A 1 95 ? 4.527 -5.793 -6.347 1.00 94.25 95 PHE A C 1
ATOM 707 O O . PHE A 1 95 ? 3.450 -6.136 -6.819 1.00 94.25 95 PHE A O 1
ATOM 714 N N . GLY A 1 96 ? 5.678 -6.223 -6.872 1.00 94.69 96 GLY A N 1
ATOM 715 C CA . GLY A 1 96 ? 5.760 -7.125 -8.022 1.00 94.69 96 GLY A CA 1
ATOM 716 C C . GLY A 1 96 ? 5.963 -6.427 -9.366 1.00 94.69 96 GLY A C 1
ATOM 717 O O . GLY A 1 96 ? 5.994 -7.101 -10.396 1.00 94.69 96 GLY A O 1
ATOM 718 N N . TRP A 1 97 ? 6.155 -5.105 -9.386 1.00 95.00 97 TRP A N 1
ATOM 719 C CA . TRP A 1 97 ? 6.542 -4.404 -10.608 1.00 95.00 97 TRP A CA 1
ATOM 720 C C . TRP A 1 97 ? 7.946 -4.831 -11.033 1.00 95.00 97 TRP A C 1
ATOM 722 O O . TRP A 1 97 ? 8.831 -5.063 -10.207 1.00 95.00 97 TRP A O 1
ATOM 732 N N . SER A 1 98 ? 8.173 -4.928 -12.339 1.00 92.12 98 SER A N 1
ATOM 733 C CA . SER A 1 98 ? 9.466 -5.340 -12.877 1.00 92.12 98 SER A CA 1
ATOM 734 C C . SER A 1 98 ? 9.881 -4.466 -14.049 1.00 92.12 98 SER A C 1
ATOM 736 O O . SER A 1 98 ? 9.064 -4.095 -14.890 1.00 92.12 98 SER A O 1
ATOM 738 N N . ASP A 1 99 ? 11.176 -4.160 -14.104 1.00 89.12 99 ASP A N 1
ATOM 739 C CA . ASP A 1 99 ? 11.770 -3.516 -15.267 1.00 89.12 99 ASP A CA 1
ATOM 740 C C . ASP A 1 99 ? 11.995 -4.576 -16.346 1.00 89.12 99 ASP A C 1
ATOM 742 O O . ASP A 1 99 ? 12.629 -5.611 -16.099 1.00 89.12 99 ASP A O 1
ATOM 746 N N . ARG A 1 100 ? 11.530 -4.308 -17.566 1.00 87.75 100 ARG A N 1
ATOM 747 C CA . ARG A 1 100 ? 11.902 -5.122 -18.724 1.00 87.75 100 ARG A CA 1
ATOM 748 C C . ARG A 1 100 ? 13.329 -4.771 -19.138 1.00 87.75 100 ARG A C 1
ATOM 750 O O . ARG A 1 100 ? 13.631 -3.609 -19.391 1.00 87.75 100 ARG A O 1
ATOM 757 N N . ARG A 1 101 ? 14.196 -5.780 -19.245 1.00 84.56 101 ARG A N 1
ATOM 758 C CA . ARG A 1 101 ? 15.540 -5.642 -19.822 1.00 84.56 101 ARG A CA 1
ATOM 759 C C . ARG A 1 101 ? 15.611 -6.418 -21.129 1.00 84.56 101 ARG A C 1
ATOM 761 O O . ARG A 1 101 ? 15.365 -7.621 -21.130 1.00 84.56 101 ARG A O 1
ATOM 768 N N . GLU A 1 102 ? 15.968 -5.737 -22.210 1.00 82.81 102 GLU A N 1
ATOM 769 C CA . GLU A 1 102 ? 16.392 -6.375 -23.456 1.00 82.81 102 GLU A CA 1
ATOM 770 C C . GLU A 1 102 ? 17.916 -6.517 -23.409 1.00 82.81 102 GLU A C 1
ATOM 772 O O . GLU A 1 102 ? 18.634 -5.534 -23.231 1.00 82.81 102 GLU A O 1
ATOM 777 N N . LEU A 1 103 ? 18.408 -7.754 -23.472 1.00 81.69 103 LEU A N 1
ATOM 778 C CA . LEU A 1 103 ? 19.837 -8.057 -23.501 1.00 81.69 103 LEU A CA 1
ATOM 779 C C . LEU A 1 103 ? 20.195 -8.503 -24.919 1.00 81.69 103 LEU A C 1
ATOM 781 O O . LEU A 1 103 ? 19.785 -9.583 -25.341 1.00 81.69 103 LEU A O 1
ATOM 785 N N . ASP A 1 104 ? 20.953 -7.677 -25.641 1.00 75.69 104 ASP A N 1
ATOM 786 C CA . ASP A 1 104 ? 21.559 -8.077 -26.912 1.00 75.69 104 ASP A CA 1
ATOM 787 C C . ASP A 1 104 ? 22.871 -8.821 -26.625 1.00 75.69 104 ASP A C 1
ATOM 789 O O . ASP A 1 104 ? 23.862 -8.245 -26.168 1.00 75.69 104 ASP A O 1
ATOM 793 N N . HIS A 1 105 ? 22.860 -10.137 -26.826 1.00 72.25 105 HIS A N 1
ATOM 794 C CA . HIS A 1 105 ? 24.025 -10.987 -26.617 1.00 72.25 105 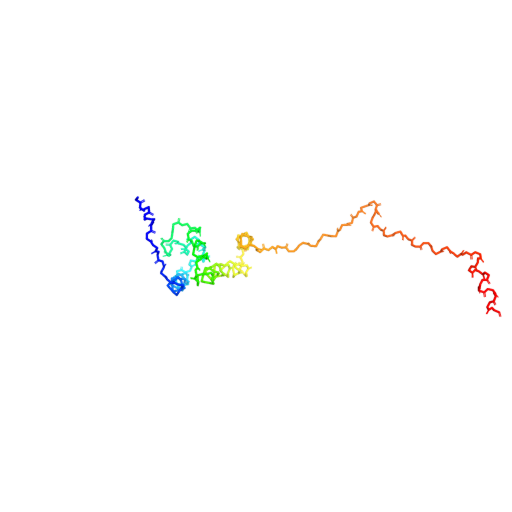HIS A CA 1
ATOM 795 C C . HIS A 1 105 ? 24.934 -10.946 -27.850 1.00 72.25 105 HIS A C 1
ATOM 797 O O . HIS A 1 105 ? 24.874 -11.818 -28.716 1.00 72.25 105 HIS A O 1
ATOM 803 N N . GLN A 1 106 ? 25.827 -9.957 -27.911 1.00 68.56 106 GLN A N 1
ATOM 804 C CA . GLN A 1 106 ? 26.901 -9.941 -28.904 1.00 68.56 106 GLN A CA 1
ATOM 805 C C . GLN A 1 106 ? 28.102 -10.743 -28.392 1.00 68.56 106 GLN A C 1
ATOM 807 O O . GLN A 1 106 ? 28.807 -10.333 -27.472 1.00 68.56 106 GLN A O 1
ATOM 812 N N . SER A 1 107 ? 28.333 -11.912 -28.991 1.00 71.31 107 SER A N 1
ATOM 813 C CA . SER A 1 107 ? 29.563 -12.682 -28.787 1.00 71.31 107 SER A CA 1
ATOM 814 C C . SER A 1 107 ? 30.687 -12.064 -29.620 1.00 71.31 107 SER A C 1
ATOM 816 O O . SER A 1 107 ? 30.591 -12.014 -30.849 1.00 71.31 107 SER A O 1
ATOM 818 N N . SER A 1 108 ? 31.765 -11.612 -28.971 1.00 70.50 108 SER A N 1
ATOM 819 C CA . SER A 1 108 ? 32.945 -11.046 -29.645 1.00 70.50 108 SER A CA 1
ATOM 820 C C . SER A 1 108 ? 33.662 -12.051 -30.550 1.00 70.50 108 SER A C 1
ATOM 822 O O . SER A 1 108 ? 34.389 -11.652 -31.453 1.00 70.50 108 SER A O 1
ATOM 824 N N . ASP A 1 109 ? 33.443 -13.345 -30.315 1.00 75.31 109 ASP A N 1
ATOM 825 C CA . ASP A 1 109 ? 34.064 -14.449 -31.051 1.00 75.31 109 ASP A CA 1
ATOM 826 C C . ASP A 1 109 ? 33.228 -14.906 -32.264 1.00 75.31 109 ASP A C 1
ATOM 828 O O . ASP A 1 109 ? 33.536 -15.889 -32.927 1.00 75.31 109 ASP A O 1
ATOM 832 N N . GLY A 1 110 ? 32.115 -14.223 -32.569 1.00 64.00 110 GLY A N 1
ATOM 833 C CA . GLY A 1 110 ? 31.304 -14.520 -33.756 1.00 64.00 110 GLY A CA 1
ATOM 834 C C . GLY A 1 110 ? 30.548 -15.855 -33.712 1.00 64.00 110 GLY A C 1
ATOM 835 O O . GLY A 1 110 ? 29.878 -16.197 -34.683 1.00 64.00 110 GLY A O 1
ATOM 836 N N . SER A 1 111 ? 30.570 -16.569 -32.582 1.00 68.56 111 SER A N 1
ATOM 837 C CA . SER A 1 111 ? 29.926 -17.878 -32.377 1.00 68.56 111 SER A CA 1
ATOM 838 C C . SER A 1 111 ? 28.394 -17.879 -32.495 1.00 68.56 111 SER A C 1
ATOM 840 O O . SER A 1 111 ? 27.768 -18.939 -32.492 1.00 68.56 111 SER A O 1
ATOM 842 N N . HIS A 1 112 ? 27.772 -16.702 -32.599 1.00 66.94 112 HIS A N 1
ATOM 843 C CA . HIS A 1 112 ? 26.332 -16.527 -32.826 1.00 66.94 112 HIS A CA 1
ATOM 844 C C . HIS A 1 112 ? 26.006 -15.855 -34.166 1.00 66.94 112 HIS A C 1
ATOM 846 O O . HIS A 1 112 ? 24.849 -15.524 -34.420 1.00 66.94 112 HIS A O 1
ATOM 852 N N . ARG A 1 113 ? 26.993 -15.684 -35.061 1.00 65.19 113 ARG A N 1
ATOM 853 C CA . ARG A 1 113 ? 26.683 -15.388 -36.463 1.00 65.19 113 ARG A CA 1
ATOM 854 C C . ARG A 1 113 ? 26.133 -16.658 -37.115 1.00 65.19 113 ARG A C 1
ATOM 856 O O . ARG A 1 113 ? 26.812 -17.685 -37.063 1.00 65.19 113 ARG A O 1
ATOM 863 N N . PRO A 1 114 ? 24.947 -16.614 -37.751 1.00 64.44 114 PRO A N 1
ATOM 864 C CA . PRO A 1 114 ? 24.532 -17.714 -38.606 1.00 64.44 114 PRO A CA 1
ATOM 865 C C . PRO A 1 114 ? 25.620 -17.932 -39.671 1.00 64.44 114 PRO A C 1
ATOM 867 O O . PRO A 1 114 ? 26.166 -16.946 -40.184 1.00 64.44 114 PRO A O 1
ATOM 870 N N . PRO A 1 115 ? 25.990 -19.190 -39.973 1.00 65.69 115 PRO A N 1
ATOM 871 C CA . PRO A 1 115 ? 27.028 -19.468 -40.954 1.00 65.69 115 PRO A CA 1
ATOM 872 C C . PRO A 1 115 ? 26.640 -18.815 -42.279 1.00 65.69 115 PRO A C 1
ATOM 874 O O . PRO A 1 115 ? 25.491 -18.918 -42.714 1.00 65.69 115 PRO A O 1
ATOM 877 N N . ALA A 1 116 ? 27.588 -18.116 -42.908 1.00 65.00 116 ALA A N 1
ATOM 878 C CA . ALA A 1 116 ? 27.380 -17.567 -44.239 1.00 65.00 116 ALA A CA 1
ATOM 879 C C . ALA A 1 116 ? 26.980 -18.723 -45.164 1.00 65.00 116 ALA A C 1
ATOM 881 O O . ALA A 1 116 ? 27.7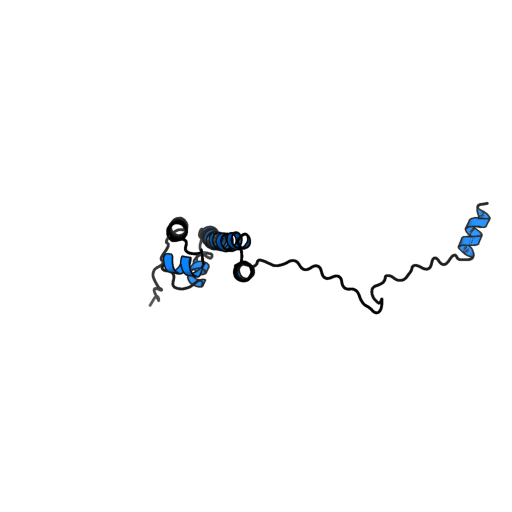61 -19.656 -45.357 1.00 65.00 116 ALA A O 1
ATOM 882 N N . ALA A 1 117 ? 25.752 -18.691 -45.683 1.00 65.12 117 ALA A N 1
ATOM 883 C CA . ALA A 1 117 ? 25.275 -19.700 -46.612 1.00 65.12 117 ALA A CA 1
ATOM 884 C C . ALA A 1 117 ? 26.156 -19.647 -47.867 1.00 65.12 117 ALA A C 1
ATOM 886 O O . ALA A 1 117 ? 26.066 -18.712 -48.662 1.00 65.12 117 ALA A O 1
ATOM 887 N N . GLN A 1 118 ? 27.048 -20.624 -48.022 1.00 62.62 118 GLN A N 1
ATOM 888 C CA . GLN A 1 118 ? 27.786 -20.797 -49.263 1.00 62.62 118 GLN A CA 1
ATOM 889 C C . GLN A 1 118 ? 26.840 -21.461 -50.256 1.00 62.62 118 GLN A C 1
ATOM 891 O O . GLN A 1 118 ? 26.488 -22.630 -50.108 1.00 62.62 118 GLN A O 1
ATOM 896 N N . VAL A 1 119 ? 26.398 -20.700 -51.254 1.00 70.44 119 VAL A N 1
ATOM 897 C CA . VAL A 1 119 ? 25.715 -21.272 -52.413 1.00 70.44 119 VAL A CA 1
ATOM 898 C C . VAL A 1 119 ? 26.770 -22.039 -53.204 1.00 70.44 119 VAL A C 1
ATOM 900 O O . VAL A 1 119 ? 27.567 -21.450 -53.932 1.00 70.44 119 VAL A O 1
ATOM 903 N N . VAL A 1 120 ? 26.818 -23.354 -53.007 1.00 77.88 120 VAL A N 1
ATOM 904 C CA . VAL A 1 120 ? 27.638 -24.251 -53.821 1.00 77.88 120 VAL A CA 1
ATOM 905 C C . VAL A 1 120 ? 26.854 -24.530 -55.097 1.00 77.88 120 VAL A C 1
ATOM 907 O O . VAL A 1 120 ? 25.879 -25.273 -55.067 1.00 77.88 120 VAL A O 1
ATOM 910 N N . VAL A 1 121 ? 27.258 -23.906 -56.204 1.00 78.81 121 VAL A N 1
ATOM 911 C CA . VAL A 1 121 ? 26.752 -24.257 -57.537 1.00 78.81 121 VAL A CA 1
ATOM 912 C C . VAL A 1 121 ? 27.442 -25.546 -57.959 1.00 78.81 121 VAL A C 1
ATOM 914 O O . VAL A 1 121 ? 28.667 -25.584 -58.086 1.00 78.81 121 VAL A O 1
ATOM 917 N N . THR A 1 122 ? 26.671 -26.613 -58.132 1.00 88.81 122 THR A N 1
ATOM 918 C CA . THR A 1 122 ? 27.194 -27.916 -58.537 1.00 88.81 122 THR A CA 1
ATOM 919 C C . THR A 1 122 ? 27.248 -28.042 -60.053 1.00 88.81 122 THR A C 1
ATOM 921 O O . THR A 1 122 ? 26.552 -27.350 -60.795 1.00 88.81 122 THR A O 1
ATOM 924 N N . GLU A 1 123 ? 28.057 -28.980 -60.535 1.00 85.25 123 GLU A N 1
ATOM 925 C CA . GLU A 1 123 ? 28.132 -29.310 -61.959 1.00 85.25 123 GLU A CA 1
ATOM 926 C C . GLU A 1 123 ? 26.770 -29.776 -62.510 1.00 85.25 123 GLU A C 1
ATOM 928 O O . GLU A 1 123 ? 26.425 -29.473 -63.649 1.00 85.25 123 GLU A O 1
ATOM 933 N N . ALA A 1 124 ? 25.945 -30.415 -61.671 1.00 85.62 124 ALA A N 1
ATOM 934 C CA . ALA A 1 124 ? 24.571 -30.779 -62.007 1.00 85.62 124 ALA A CA 1
ATOM 935 C C . ALA A 1 124 ? 23.655 -29.552 -62.170 1.00 85.62 124 ALA A C 1
ATOM 937 O O . ALA A 1 124 ? 22.805 -29.540 -63.060 1.00 85.62 124 ALA A O 1
ATOM 938 N N . ASP A 1 125 ? 23.849 -28.504 -61.362 1.00 86.38 125 ASP A N 1
ATOM 939 C CA . ASP A 1 125 ? 23.108 -27.244 -61.501 1.00 86.38 125 ASP A CA 1
ATOM 940 C C . ASP A 1 125 ? 23.467 -26.541 -62.813 1.00 86.38 125 ASP A C 1
ATOM 942 O O . ASP A 1 125 ? 22.589 -26.028 -63.505 1.00 86.38 125 ASP A O 1
ATOM 946 N N . ILE A 1 126 ? 24.749 -26.574 -63.188 1.00 85.94 126 ILE A N 1
ATOM 947 C CA . ILE A 1 126 ? 25.229 -26.034 -64.464 1.00 85.94 126 ILE A CA 1
ATOM 948 C C . ILE A 1 126 ? 24.612 -26.814 -65.630 1.00 85.94 126 ILE A C 1
ATOM 950 O O . ILE A 1 126 ? 24.081 -26.200 -66.554 1.00 85.94 126 ILE A O 1
ATOM 954 N N . GLN A 1 127 ? 24.619 -28.149 -65.577 1.00 89.94 127 GLN A N 1
ATOM 955 C CA . GLN A 1 127 ? 24.060 -28.966 -66.659 1.00 89.94 127 GLN A CA 1
ATOM 956 C C . GLN A 1 127 ? 22.545 -28.816 -66.803 1.00 89.94 127 GLN A C 1
ATOM 958 O O . GLN A 1 127 ? 22.045 -28.683 -67.913 1.00 89.94 127 GLN A O 1
ATOM 963 N N . SER A 1 128 ? 21.814 -28.717 -65.693 1.00 86.25 128 SER A N 1
ATOM 964 C CA . SER A 1 128 ? 20.368 -28.458 -65.704 1.00 86.25 128 SER A CA 1
ATOM 965 C C . SER A 1 128 ? 20.005 -27.121 -66.365 1.00 86.25 128 SER A C 1
ATOM 967 O O . SER A 1 128 ? 18.935 -26.990 -66.961 1.00 86.25 128 SER A O 1
ATOM 969 N N . ILE A 1 129 ? 20.884 -26.117 -66.270 1.00 86.06 129 ILE A N 1
ATOM 970 C CA . ILE A 1 129 ? 20.714 -24.833 -66.961 1.00 86.06 129 ILE A CA 1
ATOM 971 C C . ILE A 1 129 ? 21.020 -24.979 -68.455 1.00 86.06 129 ILE A C 1
ATOM 973 O O . ILE A 1 129 ? 20.268 -24.452 -69.272 1.00 86.06 129 ILE A O 1
ATOM 977 N N . LEU A 1 130 ? 22.088 -25.698 -68.811 1.00 84.06 130 LEU A N 1
ATOM 978 C CA . LEU A 1 130 ? 22.489 -25.915 -70.204 1.00 84.06 130 LEU A CA 1
ATOM 979 C C . LEU A 1 130 ? 21.461 -26.738 -70.993 1.00 84.06 130 LEU A C 1
ATOM 981 O O . LEU A 1 130 ? 21.199 -26.409 -72.141 1.00 84.06 130 LEU A O 1
ATOM 985 N N . ASP A 1 131 ? 20.816 -27.724 -70.367 1.00 87.38 131 ASP A N 1
ATOM 986 C CA . ASP A 1 131 ? 19.759 -28.543 -70.985 1.00 87.38 131 ASP A CA 1
ATOM 987 C C . ASP A 1 131 ? 18.440 -27.779 -71.230 1.00 87.38 131 ASP A C 1
ATOM 989 O O . ASP A 1 131 ? 17.525 -28.292 -71.879 1.00 87.38 131 ASP A O 1
ATOM 993 N N . ARG A 1 132 ? 18.297 -26.568 -70.675 1.00 83.19 132 ARG A N 1
ATOM 994 C CA . ARG A 1 132 ? 17.095 -25.720 -70.792 1.00 83.19 132 ARG A CA 1
ATOM 995 C C . ARG A 1 132 ? 17.262 -24.542 -71.756 1.00 83.19 132 ARG A C 1
ATOM 997 O O . ARG A 1 132 ? 16.320 -23.755 -71.885 1.00 83.19 132 ARG A O 1
ATOM 1004 N N . LEU A 1 133 ? 18.431 -24.402 -72.381 1.00 71.38 133 LEU A N 1
ATOM 1005 C CA . LEU A 1 133 ? 18.728 -23.427 -73.436 1.00 71.38 133 LEU A CA 1
ATOM 1006 C C . LEU A 1 133 ? 18.598 -24.079 -74.816 1.00 71.38 133 LEU A C 1
ATOM 1008 O O . 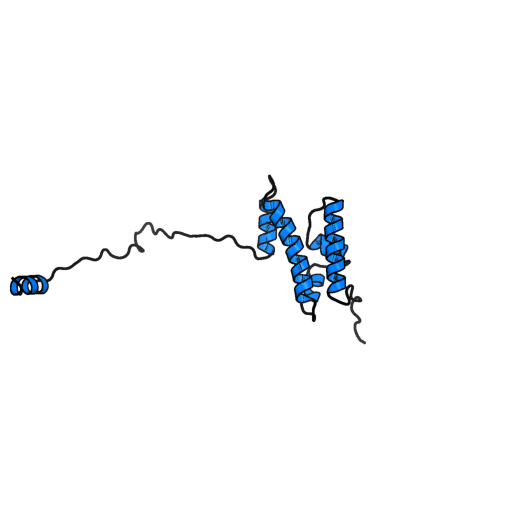LEU A 1 133 ? 18.111 -23.376 -75.729 1.00 71.38 133 LEU A O 1
#

Radius of gyration: 30.28 Å; chains: 1; bounding box: 52×47×99 Å

Foldseek 3Di:
DDPPPDDDLDPALVVLLVLLVVLVVVCVVVVNQQDLVSSCVSSVHPDSVSLVVQCPDPRNVVSSVVSVVVNLVSLVVCCVDPDCVVVSVVVVVVVVDDDDDDDDDDDPVCPPPDPDDDPDCDPVNVVVVVVVD